Protein AF-A0A6V7RPB9-F1 (afdb_monomer_lite)

Organism: NCBI:txid1812261

Structure (mmCIF, N/CA/C/O backbone):
data_AF-A0A6V7RPB9-F1
#
_entry.id   AF-A0A6V7RPB9-F1
#
loop_
_atom_site.group_PDB
_atom_site.id
_atom_site.type_symbol
_atom_site.label_atom_id
_atom_site.label_alt_id
_atom_site.label_comp_id
_atom_site.label_asym_id
_atom_site.label_entity_id
_atom_site.label_seq_id
_atom_site.pdbx_PDB_ins_code
_atom_site.Cartn_x
_atom_site.Cartn_y
_atom_site.Cartn_z
_atom_site.occupancy
_atom_site.B_iso_or_equiv
_atom_site.auth_seq_id
_atom_site.auth_comp_id
_atom_site.auth_asym_id
_atom_site.auth_atom_id
_atom_site.pdbx_PDB_model_num
ATOM 1 N N . MET A 1 1 ? -22.125 16.852 -9.303 1.00 40.38 1 MET A N 1
ATOM 2 C CA . MET A 1 1 ? -21.823 15.568 -8.632 1.00 40.38 1 MET A CA 1
ATOM 3 C C . MET A 1 1 ? -20.364 15.631 -8.196 1.00 40.38 1 MET A C 1
ATOM 5 O O . MET A 1 1 ? -19.524 15.855 -9.057 1.00 40.38 1 MET A O 1
ATOM 9 N N . ARG A 1 2 ? -20.063 15.580 -6.892 1.00 47.81 2 ARG A N 1
ATOM 10 C CA . ARG A 1 2 ? -18.677 15.640 -6.391 1.00 47.81 2 ARG A CA 1
ATOM 11 C C . ARG A 1 2 ? -18.049 14.262 -6.623 1.00 47.81 2 ARG A C 1
ATOM 13 O O . ARG A 1 2 ? -18.606 13.283 -6.139 1.00 47.81 2 ARG A O 1
ATOM 20 N N . LYS A 1 3 ? -16.975 14.176 -7.414 1.00 40.00 3 LYS A N 1
ATOM 21 C CA . LYS A 1 3 ? -16.188 12.939 -7.531 1.00 40.00 3 LYS A CA 1
ATOM 22 C C . LYS A 1 3 ? -15.514 12.724 -6.176 1.00 40.00 3 LYS A C 1
ATOM 24 O O . LYS A 1 3 ? -14.878 13.652 -5.690 1.00 40.00 3 LYS A O 1
ATOM 29 N N . ILE A 1 4 ? -15.749 11.574 -5.557 1.00 47.38 4 ILE A N 1
ATOM 30 C CA . ILE A 1 4 ? -15.095 11.176 -4.310 1.00 47.38 4 ILE A CA 1
ATOM 31 C C . ILE A 1 4 ? -14.053 10.138 -4.706 1.00 47.38 4 ILE A C 1
ATOM 33 O O . ILE A 1 4 ? -14.394 9.173 -5.391 1.00 47.38 4 ILE A O 1
ATOM 37 N N . PHE A 1 5 ? -12.801 10.368 -4.332 1.00 55.91 5 PHE A N 1
ATOM 38 C CA . PHE A 1 5 ? -11.712 9.437 -4.615 1.00 55.91 5 PHE A CA 1
ATOM 39 C C . PHE A 1 5 ? -11.685 8.323 -3.564 1.00 55.91 5 PHE A C 1
ATOM 41 O O . PHE A 1 5 ? -12.122 8.524 -2.429 1.00 55.91 5 PHE A O 1
ATOM 48 N N . VAL A 1 6 ? -11.174 7.145 -3.935 1.00 64.12 6 VAL A N 1
ATOM 49 C CA . VAL A 1 6 ? -11.032 5.998 -3.018 1.00 64.12 6 VAL A CA 1
ATOM 50 C C . VAL A 1 6 ? -10.250 6.406 -1.766 1.00 64.12 6 VAL A C 1
ATOM 52 O O . VAL A 1 6 ? -10.671 6.102 -0.656 1.00 64.12 6 VAL A O 1
ATOM 55 N N . GLU A 1 7 ? -9.204 7.214 -1.929 1.00 62.66 7 GLU A N 1
ATOM 56 C CA . GLU A 1 7 ? -8.405 7.753 -0.828 1.00 62.66 7 GLU A CA 1
ATOM 57 C C . GLU A 1 7 ? -9.222 8.602 0.164 1.00 62.66 7 GLU A C 1
ATOM 59 O O . GLU A 1 7 ? -9.094 8.440 1.377 1.00 62.66 7 GLU A O 1
ATOM 64 N N . GLU A 1 8 ? -10.137 9.451 -0.323 1.00 63.75 8 GLU A N 1
ATOM 65 C CA . GLU A 1 8 ? -11.009 10.253 0.547 1.00 63.75 8 GLU A CA 1
ATOM 66 C C . GLU A 1 8 ? -11.983 9.376 1.354 1.00 63.75 8 GLU A C 1
ATOM 68 O O . GLU A 1 8 ? -12.332 9.716 2.488 1.00 63.75 8 GLU A O 1
ATOM 73 N N . LEU A 1 9 ? -12.455 8.261 0.783 1.00 64.50 9 LEU A N 1
ATOM 74 C CA . LEU A 1 9 ? -13.313 7.295 1.483 1.00 64.50 9 LEU A CA 1
ATOM 75 C C . LEU A 1 9 ? -12.521 6.488 2.510 1.00 64.50 9 LEU A C 1
ATOM 77 O O . LEU A 1 9 ? -13.009 6.280 3.625 1.00 64.50 9 LEU A O 1
ATOM 81 N N . SER A 1 10 ? -11.299 6.090 2.165 1.00 76.19 10 SER A N 1
ATOM 82 C CA . SER A 1 10 ? -10.381 5.404 3.071 1.00 76.19 10 SER A CA 1
ATOM 83 C C . SER A 1 10 ? -10.038 6.281 4.271 1.00 76.19 10 SER A C 1
ATOM 85 O O . SER A 1 10 ? -10.173 5.827 5.406 1.00 76.19 10 SER A O 1
ATOM 87 N N . GLN A 1 11 ? -9.701 7.558 4.059 1.00 80.00 11 GLN A N 1
ATOM 88 C CA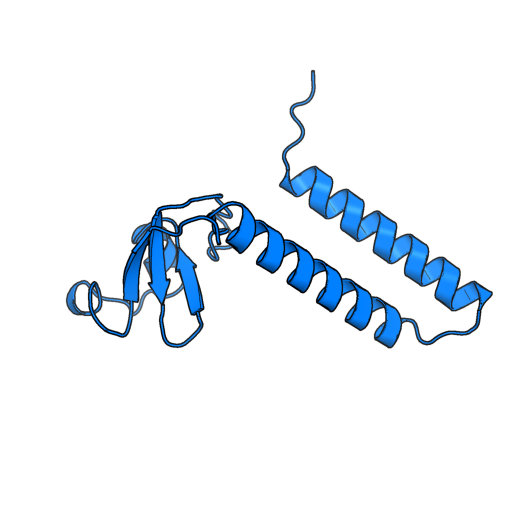 . GLN A 1 11 ? -9.389 8.473 5.159 1.00 80.00 11 GLN A CA 1
ATOM 89 C C . GLN A 1 11 ? -10.598 8.708 6.071 1.00 80.00 11 GLN A C 1
ATOM 91 O 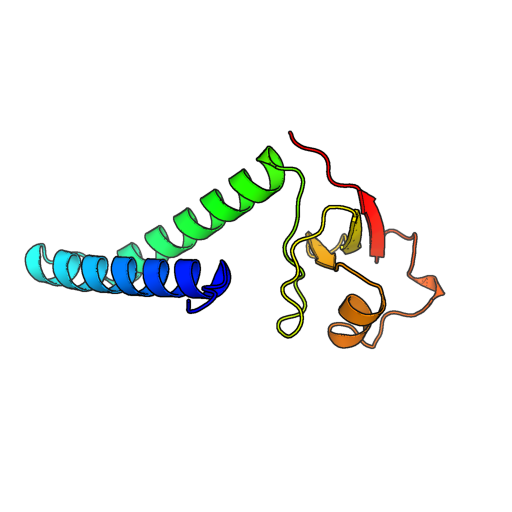O . GLN A 1 11 ? -10.482 8.600 7.288 1.00 80.00 11 GLN A O 1
ATOM 96 N N . LYS A 1 12 ? -11.791 8.931 5.505 1.00 82.88 12 LYS A N 1
ATOM 97 C CA . LYS A 1 12 ? -13.020 9.068 6.308 1.00 82.88 12 LYS A CA 1
ATOM 98 C C . LYS A 1 12 ? -13.328 7.821 7.131 1.00 82.88 12 LYS A C 1
ATOM 100 O O . LYS A 1 12 ? -13.816 7.937 8.253 1.00 82.88 12 LYS A O 1
ATOM 105 N N . SER A 1 13 ? -13.065 6.642 6.575 1.00 84.00 13 SER A N 1
ATOM 106 C CA . SER A 1 13 ? -13.253 5.376 7.285 1.00 84.00 13 SER A CA 1
ATOM 107 C C . SER A 1 13 ? -12.252 5.250 8.436 1.00 84.00 13 SER A C 1
ATOM 109 O O . SER A 1 13 ? -12.662 4.954 9.557 1.00 84.00 13 SER A O 1
ATOM 111 N N . LYS A 1 14 ? -10.971 5.574 8.204 1.00 85.38 14 LYS A N 1
ATOM 112 C CA . LYS A 1 14 ? -9.927 5.634 9.245 1.00 85.38 14 LYS A CA 1
ATOM 113 C C . LYS A 1 14 ? -10.299 6.595 10.378 1.00 85.38 14 LYS A C 1
ATOM 115 O O . LYS A 1 14 ? -10.209 6.227 11.552 1.00 85.38 14 LYS A O 1
ATOM 120 N N . ASP A 1 15 ? -10.786 7.787 10.037 1.00 89.38 15 ASP A N 1
ATOM 121 C CA . ASP A 1 15 ? -11.217 8.795 11.010 1.00 89.38 15 ASP A CA 1
ATOM 122 C C . ASP A 1 15 ? -12.407 8.294 11.845 1.00 89.38 15 ASP A C 1
ATOM 124 O O . ASP A 1 15 ? -12.427 8.453 13.070 1.00 89.38 15 ASP A O 1
ATOM 128 N N . LEU A 1 16 ? -13.385 7.644 11.199 1.00 89.50 16 LEU A N 1
ATOM 129 C CA . LEU A 1 16 ? -14.542 7.050 11.869 1.00 89.50 16 LEU A CA 1
ATOM 130 C C . LEU A 1 16 ? -14.123 5.938 12.838 1.00 89.50 16 LEU A C 1
ATOM 132 O O . LEU A 1 16 ? -14.548 5.953 13.993 1.00 89.50 16 LEU A O 1
ATOM 136 N N . PHE A 1 17 ? -13.282 4.996 12.406 1.00 88.69 17 PHE A N 1
ATOM 137 C CA . PHE A 1 17 ? -12.826 3.905 13.270 1.00 88.69 17 PHE A CA 1
ATOM 138 C C . PHE A 1 17 ? -11.995 4.417 14.448 1.00 88.69 17 PHE A C 1
ATOM 140 O O . PHE A 1 17 ? -12.225 3.999 15.581 1.00 88.69 17 PHE A O 1
ATOM 147 N N . THR A 1 18 ? -11.119 5.397 14.218 1.00 90.25 18 THR A N 1
ATOM 148 C CA . THR A 1 18 ? -10.368 6.072 15.287 1.00 90.25 18 THR A CA 1
ATOM 149 C C . THR A 1 18 ? -11.304 6.746 16.293 1.00 90.25 18 THR A C 1
ATOM 151 O O . THR A 1 18 ? -11.084 6.685 17.504 1.00 90.25 18 THR A O 1
ATOM 154 N N . HIS A 1 19 ? -12.369 7.397 15.817 1.00 92.75 19 HIS A N 1
ATOM 155 C CA . HIS A 1 19 ? -13.364 8.017 16.689 1.00 92.75 19 HIS A CA 1
ATOM 156 C C . HIS A 1 19 ? -14.105 6.980 17.546 1.00 92.75 19 HIS A C 1
ATOM 158 O O . HIS A 1 19 ? -14.229 7.160 18.759 1.00 92.75 19 HIS A O 1
ATOM 164 N N . LEU A 1 20 ? -14.539 5.875 16.934 1.00 90.81 20 LEU A N 1
ATOM 165 C CA . LEU A 1 20 ? -15.204 4.774 17.632 1.00 90.81 20 LEU A CA 1
ATOM 166 C C . LEU A 1 20 ? -14.278 4.107 18.661 1.00 90.81 20 LEU A C 1
ATOM 168 O O . LEU A 1 20 ? -14.716 3.845 19.779 1.00 90.81 20 LEU A O 1
ATOM 172 N N . ALA A 1 21 ? -12.997 3.907 18.335 1.00 90.56 21 ALA A N 1
ATOM 173 C CA . ALA A 1 21 ? -12.001 3.361 19.259 1.00 90.56 21 ALA A CA 1
ATOM 174 C C . ALA A 1 21 ? -11.830 4.247 20.503 1.00 90.56 21 ALA A C 1
ATOM 176 O O . ALA A 1 21 ? -11.844 3.750 21.630 1.00 90.56 21 ALA A O 1
ATOM 177 N N . LYS A 1 22 ? -11.769 5.575 20.321 1.00 92.00 22 LYS A N 1
ATOM 178 C CA . LYS A 1 22 ? -11.719 6.547 21.430 1.00 92.00 22 LYS A CA 1
ATOM 179 C C . LYS A 1 22 ? -12.955 6.474 22.321 1.00 92.00 22 LYS A C 1
ATOM 181 O O . LYS A 1 22 ? -12.830 6.516 23.546 1.00 92.00 22 LYS A O 1
ATOM 186 N N . GLN A 1 23 ? -14.143 6.370 21.726 1.00 92.94 23 GLN A N 1
ATOM 187 C CA . GLN A 1 23 ? -15.385 6.241 22.485 1.00 92.94 23 GLN A CA 1
ATOM 188 C C . GLN A 1 23 ? -15.414 4.926 23.277 1.00 92.94 23 GLN A C 1
ATOM 190 O O . GLN A 1 23 ? -15.666 4.943 24.481 1.00 92.94 23 GLN A O 1
ATOM 195 N N . PHE A 1 24 ? -15.075 3.809 22.633 1.00 92.56 24 PHE A N 1
ATOM 196 C CA . PHE A 1 24 ? -15.062 2.488 23.256 1.00 92.56 24 PHE A CA 1
ATOM 197 C C . PHE A 1 24 ? -14.040 2.388 24.396 1.00 92.56 24 PHE A C 1
ATOM 199 O O . PHE A 1 24 ? -14.380 1.897 25.474 1.00 92.56 24 PHE A O 1
ATOM 206 N N . SER A 1 25 ? -12.822 2.904 24.189 1.00 93.56 25 SER A N 1
ATOM 207 C CA . SER A 1 25 ? -11.770 2.993 25.212 1.00 93.56 25 SER A CA 1
ATOM 208 C C . SER A 1 25 ? -12.266 3.739 26.452 1.00 93.56 25 SER A C 1
ATOM 210 O O . SER A 1 25 ? -12.120 3.245 27.571 1.00 93.56 25 SER A O 1
ATOM 212 N N . LYS A 1 26 ? -12.936 4.882 26.257 1.00 92.19 26 LYS A N 1
ATOM 213 C CA . LYS A 1 26 ? -13.498 5.690 27.345 1.00 92.19 26 LYS A CA 1
ATOM 214 C C . LYS A 1 26 ? -14.641 4.988 28.085 1.00 92.19 26 LYS A C 1
ATOM 216 O O . LYS A 1 26 ? -14.718 5.096 29.305 1.00 92.19 26 LYS A O 1
ATOM 221 N N . GLU A 1 27 ? -15.536 4.310 27.370 1.00 94.75 27 GLU A N 1
ATOM 222 C CA . GLU A 1 27 ? -16.702 3.632 27.958 1.00 94.75 27 GLU A CA 1
ATOM 223 C C . GLU A 1 27 ? -16.328 2.346 28.708 1.00 94.75 27 GLU A C 1
ATOM 225 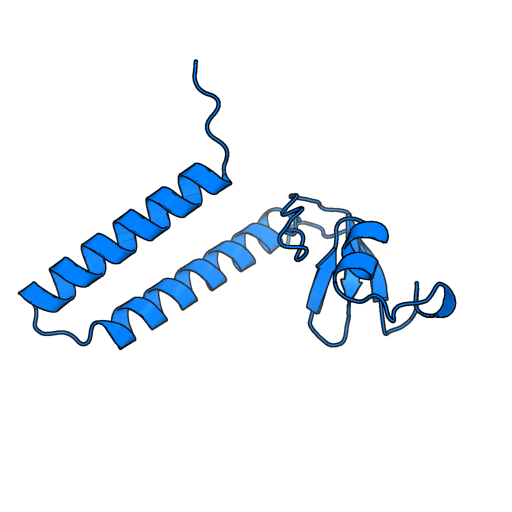O O . GLU A 1 27 ? -16.966 2.013 29.705 1.00 94.75 27 GLU A O 1
ATOM 230 N N . ASN A 1 28 ? -15.283 1.647 28.258 1.00 92.75 28 ASN A N 1
ATOM 231 C CA . ASN A 1 28 ? -14.911 0.321 28.762 1.00 92.75 28 ASN A CA 1
ATOM 232 C C . ASN A 1 28 ? -13.583 0.305 29.535 1.00 92.75 28 ASN A C 1
ATOM 234 O O . ASN A 1 28 ? -13.157 -0.755 29.987 1.00 92.75 28 ASN A O 1
ATOM 238 N N . ASN A 1 29 ? -12.937 1.464 29.707 1.00 91.12 29 ASN A N 1
ATOM 239 C CA . ASN A 1 29 ? -11.635 1.616 30.365 1.00 91.12 29 ASN A CA 1
ATOM 240 C C . ASN A 1 29 ? -10.550 0.695 29.766 1.00 91.12 29 ASN A C 1
ATOM 242 O O . ASN A 1 29 ? -9.801 0.035 30.488 1.00 91.12 29 ASN A O 1
ATOM 246 N N . VAL A 1 30 ? -10.502 0.639 28.433 1.00 92.19 30 VAL A N 1
ATOM 247 C CA . VAL A 1 30 ? -9.522 -0.136 27.652 1.00 92.19 30 VAL A CA 1
ATOM 248 C C . VAL A 1 30 ? -8.402 0.790 27.180 1.00 92.19 30 VAL A C 1
ATOM 250 O O . VAL A 1 30 ? -8.661 1.958 26.884 1.00 92.19 30 VAL A O 1
ATOM 253 N N . ASN A 1 31 ? -7.170 0.281 27.094 1.00 93.06 31 ASN A N 1
ATOM 254 C CA . ASN A 1 31 ? -6.026 1.031 26.578 1.00 93.06 31 ASN A CA 1
ATOM 255 C C . ASN A 1 31 ? -6.284 1.471 25.124 1.00 93.06 31 ASN A C 1
ATOM 257 O O . ASN A 1 31 ? -6.543 0.642 24.254 1.00 93.06 31 ASN A O 1
ATOM 261 N N . LEU A 1 32 ? -6.260 2.784 24.877 1.00 91.56 32 LEU A N 1
ATOM 262 C CA . LEU A 1 32 ? -6.503 3.344 23.550 1.00 91.56 32 LEU A CA 1
ATOM 263 C C . LEU A 1 32 ? -5.371 3.008 22.580 1.00 91.56 32 LEU A C 1
ATOM 265 O O . LEU A 1 32 ? -5.658 2.721 21.424 1.00 91.56 32 LEU A O 1
ATOM 269 N N . ASP A 1 33 ? -4.124 3.027 23.046 1.00 90.94 33 ASP A N 1
ATOM 270 C CA . ASP A 1 33 ? -2.960 2.829 22.182 1.00 90.94 33 ASP A CA 1
ATOM 271 C C . ASP A 1 33 ? -2.970 1.401 21.618 1.00 90.94 33 ASP A C 1
ATOM 273 O O . ASP A 1 33 ? -2.937 1.220 20.409 1.00 90.94 33 ASP A O 1
ATOM 277 N N . GLU A 1 34 ? -3.218 0.396 22.466 1.00 90.06 34 GLU A N 1
ATOM 278 C CA . GLU A 1 34 ? -3.378 -1.003 22.029 1.00 90.06 34 GLU A CA 1
ATOM 279 C C . GLU A 1 34 ? -4.540 -1.198 21.036 1.00 90.06 34 GLU A C 1
ATOM 281 O O . GLU A 1 34 ? -4.456 -2.018 20.120 1.00 90.06 34 GLU A O 1
ATOM 286 N N . LEU A 1 35 ? -5.643 -0.457 21.205 1.00 90.06 35 LEU A N 1
ATOM 287 C CA . LEU A 1 35 ? -6.775 -0.509 20.275 1.00 90.06 35 LEU A CA 1
ATOM 288 C C . LEU A 1 35 ? -6.433 0.115 18.920 1.00 90.06 35 LEU A C 1
ATOM 290 O O . LEU A 1 35 ? -6.880 -0.399 17.894 1.00 90.06 35 LEU A O 1
ATOM 294 N N . LEU A 1 36 ? -5.690 1.223 18.914 1.00 89.88 36 LEU A N 1
ATOM 295 C CA . LEU A 1 36 ? -5.265 1.890 17.686 1.00 89.88 36 LEU A CA 1
ATOM 296 C C . LEU A 1 36 ? -4.215 1.056 16.950 1.00 89.88 36 LEU A C 1
ATOM 298 O O . LEU A 1 36 ? -4.392 0.831 15.757 1.00 89.88 36 LEU A O 1
ATOM 302 N N . ASP A 1 37 ? -3.235 0.494 17.657 1.00 88.69 37 ASP A N 1
ATOM 303 C CA . ASP A 1 37 ? -2.243 -0.425 17.087 1.00 88.69 37 ASP A CA 1
ATOM 304 C C . ASP A 1 37 ? -2.928 -1.635 16.429 1.00 88.69 37 ASP A C 1
ATOM 306 O O . ASP A 1 37 ? -2.635 -2.010 15.291 1.00 88.69 37 ASP A O 1
ATOM 310 N N . GLY A 1 38 ? -3.911 -2.229 17.119 1.00 88.75 38 GLY A N 1
ATOM 311 C CA . GLY A 1 38 ? -4.698 -3.334 16.575 1.00 88.75 38 GLY A CA 1
ATOM 312 C C . GLY A 1 38 ? -5.529 -2.935 15.351 1.00 88.75 38 GLY A C 1
ATOM 313 O O . GLY A 1 38 ? -5.661 -3.719 14.409 1.00 88.75 38 GLY A O 1
ATOM 314 N N . LEU A 1 39 ? -6.085 -1.721 15.339 1.00 88.25 39 LEU A N 1
ATOM 315 C CA . LEU A 1 39 ? -6.838 -1.194 14.202 1.00 88.25 39 LEU A CA 1
ATOM 316 C C . LEU A 1 39 ? -5.928 -0.956 12.989 1.00 88.25 39 LEU A C 1
ATOM 318 O O . LEU A 1 39 ? -6.292 -1.340 11.879 1.00 88.25 39 LEU A O 1
ATOM 322 N N . GLU A 1 40 ? -4.759 -0.351 13.192 1.00 87.19 40 GLU A N 1
ATOM 323 C CA . GLU A 1 40 ? -3.774 -0.095 12.138 1.00 87.19 40 GLU A CA 1
ATOM 324 C C . GLU A 1 40 ? -3.257 -1.398 11.530 1.00 87.19 40 GLU A C 1
ATOM 326 O O . GLU A 1 40 ? -3.263 -1.540 10.306 1.00 87.19 40 GLU A O 1
ATOM 331 N N . SER A 1 41 ? -2.933 -2.390 12.367 1.00 85.94 41 SER A N 1
ATOM 332 C CA . SER A 1 41 ? -2.564 -3.732 11.906 1.00 85.94 41 SER A CA 1
ATOM 333 C C . SER A 1 41 ? -3.656 -4.350 11.033 1.00 85.94 41 SER A C 1
ATOM 335 O O . SER A 1 41 ? -3.359 -4.841 9.950 1.00 85.94 41 SER A O 1
ATOM 337 N N . ARG A 1 42 ? -4.931 -4.268 11.434 1.00 85.25 42 ARG A N 1
ATOM 338 C CA . ARG A 1 42 ? -6.039 -4.820 10.634 1.00 85.25 42 ARG A CA 1
ATOM 339 C C . ARG A 1 42 ? -6.281 -4.084 9.328 1.00 85.25 42 ARG A C 1
ATOM 341 O O . ARG A 1 42 ? -6.684 -4.708 8.353 1.00 85.25 42 ARG A O 1
ATOM 348 N N . ILE A 1 43 ? -6.071 -2.774 9.301 1.00 84.88 43 ILE A N 1
ATOM 349 C CA . ILE A 1 43 ? -6.157 -2.003 8.061 1.00 84.88 43 ILE A CA 1
ATOM 350 C C . ILE A 1 43 ? -5.035 -2.422 7.107 1.00 84.88 43 ILE A C 1
ATOM 352 O O . ILE A 1 43 ? -5.303 -2.585 5.919 1.00 84.88 43 ILE A O 1
ATOM 356 N N . SER A 1 44 ? -3.823 -2.622 7.628 1.00 84.56 44 SER A N 1
ATOM 357 C CA . SER A 1 44 ? -2.682 -3.117 6.854 1.00 84.56 44 SER A CA 1
ATOM 358 C C . SER A 1 44 ? -2.958 -4.509 6.278 1.00 84.56 44 SER A C 1
ATOM 360 O O . SER A 1 44 ? -2.838 -4.696 5.070 1.00 84.56 44 SER A O 1
ATOM 362 N N . ASP A 1 45 ? -3.441 -5.445 7.108 1.00 85.62 45 ASP A N 1
ATOM 363 C CA . ASP A 1 45 ? -3.838 -6.794 6.673 1.00 85.62 45 ASP A CA 1
ATOM 364 C C . ASP A 1 45 ? -4.865 -6.721 5.530 1.00 85.62 45 ASP A C 1
ATOM 366 O O . ASP A 1 45 ? -4.695 -7.343 4.489 1.00 85.62 45 ASP A O 1
ATOM 370 N N . LEU A 1 46 ? -5.917 -5.907 5.689 1.00 83.50 46 LEU A N 1
ATOM 371 C CA . LEU A 1 46 ? -6.970 -5.762 4.679 1.00 83.50 46 LEU A CA 1
ATOM 372 C C . LEU A 1 46 ? -6.465 -5.146 3.373 1.00 83.50 46 LEU A C 1
ATOM 374 O O . LEU A 1 46 ? -6.959 -5.506 2.302 1.00 83.50 46 LEU A O 1
ATOM 378 N N . GLN A 1 47 ? -5.535 -4.193 3.452 1.00 84.12 47 GLN A N 1
ATOM 379 C CA . GLN A 1 47 ? -4.903 -3.624 2.267 1.00 84.12 47 GLN A CA 1
ATOM 380 C C . GLN A 1 47 ? -4.103 -4.704 1.540 1.00 84.12 47 GLN A C 1
ATOM 382 O O . GLN A 1 47 ? -4.331 -4.908 0.351 1.00 84.12 47 GLN A O 1
ATOM 387 N N . HIS A 1 48 ? -3.248 -5.430 2.260 1.00 85.25 48 HIS A N 1
ATOM 388 C CA . HIS A 1 48 ? -2.435 -6.506 1.703 1.00 85.25 48 HIS A CA 1
ATOM 389 C C . HIS A 1 48 ? -3.292 -7.615 1.072 1.00 85.25 48 HIS A C 1
ATOM 391 O O . HIS A 1 48 ? -3.076 -7.993 -0.079 1.00 85.25 48 HIS A O 1
ATOM 397 N N . ASP A 1 49 ? -4.329 -8.071 1.779 1.00 87.19 49 ASP A N 1
ATOM 398 C CA . ASP A 1 49 ? -5.284 -9.059 1.273 1.00 87.19 49 ASP A CA 1
ATOM 399 C C . ASP A 1 49 ? -5.978 -8.563 -0.003 1.00 87.19 49 ASP A C 1
ATOM 401 O O . ASP A 1 49 ? -6.178 -9.331 -0.941 1.00 87.19 49 ASP A O 1
ATOM 405 N N . SER A 1 50 ? -6.335 -7.275 -0.066 1.00 85.75 50 SER A N 1
ATOM 406 C CA . SER A 1 50 ? -6.979 -6.685 -1.246 1.00 85.75 50 SER A CA 1
ATOM 407 C C . SER A 1 50 ? -6.023 -6.582 -2.433 1.00 85.75 50 SER A C 1
ATOM 409 O O . SER A 1 50 ? -6.416 -6.887 -3.557 1.00 85.75 50 SER A O 1
ATOM 411 N N . GLU A 1 51 ? -4.783 -6.165 -2.188 1.00 88.12 51 GLU A N 1
ATOM 412 C CA . GLU A 1 51 ? -3.720 -6.075 -3.189 1.00 88.12 51 GLU A CA 1
ATOM 413 C C . GLU A 1 51 ? -3.415 -7.449 -3.802 1.00 88.12 51 GLU A C 1
ATOM 415 O O . GLU A 1 51 ? -3.324 -7.574 -5.025 1.00 88.12 51 GLU A O 1
ATOM 420 N N . ASN A 1 52 ? -3.326 -8.500 -2.982 1.00 88.56 52 ASN A N 1
ATOM 421 C CA . ASN A 1 52 ? -3.107 -9.868 -3.458 1.00 88.56 52 ASN A CA 1
ATOM 422 C C . ASN A 1 52 ? -4.342 -10.440 -4.158 1.00 88.56 52 ASN A C 1
ATOM 424 O O . ASN A 1 52 ? -4.231 -10.943 -5.270 1.00 88.56 52 ASN A O 1
ATOM 428 N N . ALA A 1 53 ? -5.534 -10.308 -3.571 1.00 88.88 53 ALA A N 1
ATOM 429 C CA . ALA A 1 53 ? -6.758 -10.873 -4.145 1.00 88.88 53 ALA A CA 1
ATOM 430 C C . ALA A 1 53 ? -7.155 -10.233 -5.485 1.00 88.88 53 ALA A C 1
ATOM 432 O O . ALA A 1 53 ? -7.881 -10.838 -6.274 1.00 88.88 53 ALA A O 1
ATOM 433 N N . LEU A 1 54 ? -6.737 -8.990 -5.735 1.00 88.44 54 LEU A N 1
ATOM 434 C CA . LEU A 1 54 ? -7.087 -8.244 -6.945 1.00 88.44 54 LEU A CA 1
ATOM 435 C C . LEU A 1 54 ? -5.895 -8.019 -7.884 1.00 88.44 54 LEU A C 1
ATOM 437 O O . LEU A 1 54 ? -6.103 -7.515 -8.987 1.00 88.44 54 LEU A O 1
ATOM 441 N N . GLY A 1 55 ? -4.683 -8.415 -7.487 1.00 90.69 55 GLY A N 1
ATOM 442 C CA . GLY A 1 55 ? -3.478 -8.298 -8.308 1.00 90.69 55 GLY A CA 1
ATOM 443 C C . GLY A 1 55 ? -3.082 -6.851 -8.600 1.00 90.69 55 GLY A C 1
ATOM 444 O O . GLY A 1 55 ? -2.694 -6.543 -9.720 1.00 90.69 55 GLY A O 1
ATOM 445 N N . PHE A 1 56 ? -3.219 -5.949 -7.628 1.00 91.19 56 PHE A N 1
ATOM 446 C CA . PHE A 1 56 ? -2.723 -4.574 -7.747 1.00 91.19 56 PHE A CA 1
ATOM 447 C C . PHE A 1 56 ? -1.811 -4.222 -6.574 1.00 91.19 56 PHE A C 1
ATOM 449 O O . PHE A 1 56 ? -1.827 -4.884 -5.540 1.00 91.19 56 PHE A O 1
ATOM 456 N N . ARG A 1 57 ? -1.033 -3.155 -6.721 1.00 92.19 57 ARG A N 1
ATOM 457 C CA . ARG A 1 57 ? -0.244 -2.507 -5.674 1.00 92.19 57 ARG A CA 1
ATOM 458 C C . ARG A 1 57 ? -0.569 -1.021 -5.625 1.00 92.19 57 ARG A C 1
ATOM 460 O O . ARG A 1 57 ? -1.062 -0.449 -6.602 1.00 92.19 57 ARG A O 1
ATOM 467 N N . ILE A 1 58 ? -0.315 -0.407 -4.476 1.00 90.19 58 ILE A N 1
ATOM 468 C CA . ILE A 1 58 ? -0.356 1.046 -4.303 1.00 90.19 58 ILE A CA 1
ATOM 469 C C . ILE A 1 58 ? 1.072 1.577 -4.407 1.00 90.19 58 ILE A C 1
ATOM 471 O O . ILE A 1 58 ? 1.996 0.990 -3.856 1.00 90.19 58 ILE A O 1
ATOM 475 N N . CYS A 1 59 ? 1.266 2.668 -5.150 1.00 92.44 59 CYS A N 1
ATOM 476 C CA . CYS A 1 59 ? 2.598 3.233 -5.355 1.00 92.44 59 CYS A CA 1
ATOM 477 C C . CYS A 1 59 ? 3.107 3.833 -4.047 1.00 92.44 59 CYS A C 1
ATOM 479 O O . CYS A 1 59 ? 2.453 4.716 -3.485 1.00 92.44 59 CYS A O 1
ATOM 481 N N . GLU A 1 60 ? 4.285 3.392 -3.609 1.00 92.38 60 GLU A N 1
ATOM 482 C CA . GLU A 1 60 ? 4.895 3.828 -2.348 1.00 92.38 60 GLU A CA 1
ATOM 483 C C . GLU A 1 60 ? 5.386 5.279 -2.397 1.00 92.38 60 GLU A C 1
ATOM 485 O O . GLU A 1 60 ? 5.589 5.909 -1.360 1.00 92.38 60 GLU A O 1
ATOM 490 N N . ASN A 1 61 ? 5.493 5.876 -3.594 1.00 91.81 61 ASN A N 1
ATOM 491 C CA . ASN A 1 61 ? 5.716 7.313 -3.709 1.00 91.81 61 ASN A CA 1
ATOM 492 C C . ASN A 1 61 ? 4.509 8.084 -3.119 1.00 91.81 61 ASN A C 1
ATOM 494 O O . ASN A 1 61 ? 3.425 8.073 -3.726 1.00 91.81 61 ASN A O 1
ATOM 498 N N . PRO A 1 62 ? 4.685 8.834 -2.006 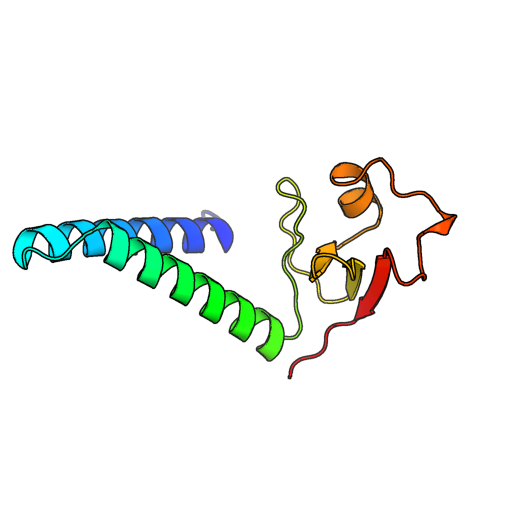1.00 86.75 62 PRO A N 1
ATOM 499 C CA . PRO A 1 62 ? 3.585 9.498 -1.308 1.00 86.75 62 PRO A CA 1
ATOM 500 C C . PRO A 1 62 ? 2.862 10.562 -2.137 1.00 86.75 62 PRO A C 1
ATOM 502 O O . PRO A 1 62 ? 1.721 10.890 -1.814 1.00 86.75 62 PRO A O 1
ATOM 505 N N . GLU A 1 63 ? 3.512 11.105 -3.171 1.00 87.88 63 GLU A N 1
ATOM 506 C CA . GLU A 1 63 ? 2.930 12.091 -4.090 1.00 87.88 63 GLU A CA 1
ATOM 507 C C . GLU A 1 63 ? 2.142 11.449 -5.243 1.00 87.88 63 GLU A C 1
ATOM 509 O O . GLU A 1 63 ? 1.352 12.132 -5.895 1.00 87.88 63 GLU A O 1
ATOM 514 N N . CYS A 1 64 ? 2.353 10.155 -5.508 1.00 87.31 64 CYS A N 1
ATOM 515 C CA . CYS A 1 64 ? 1.713 9.422 -6.598 1.00 87.31 64 CYS A CA 1
ATOM 516 C C . CYS A 1 64 ? 0.506 8.615 -6.105 1.00 87.31 64 CYS A C 1
ATOM 518 O O . CYS A 1 64 ? -0.614 8.875 -6.544 1.00 87.31 64 CYS A O 1
ATOM 520 N N . ARG A 1 65 ? 0.729 7.654 -5.192 1.00 81.00 65 ARG A N 1
ATOM 521 C CA . ARG A 1 65 ? -0.300 6.748 -4.631 1.00 81.00 65 ARG A CA 1
ATOM 522 C C . ARG A 1 65 ? -1.215 6.079 -5.670 1.00 81.00 65 ARG A C 1
ATOM 524 O O . ARG A 1 65 ? -2.366 5.749 -5.380 1.00 81.00 65 ARG A O 1
ATOM 531 N N . GLU A 1 66 ? -0.727 5.903 -6.893 1.00 87.19 66 GLU A N 1
ATOM 532 C CA . GLU A 1 66 ? -1.472 5.256 -7.969 1.00 87.19 66 GLU A CA 1
ATOM 533 C C . GLU A 1 66 ? -1.687 3.766 -7.672 1.00 87.19 66 GLU A C 1
ATOM 535 O O . GLU A 1 66 ? -0.846 3.127 -7.042 1.00 87.19 66 GLU A O 1
ATOM 540 N N . LEU A 1 67 ? -2.822 3.228 -8.125 1.00 89.88 67 LEU A N 1
ATOM 541 C CA . LEU A 1 67 ? -3.108 1.794 -8.135 1.00 89.88 67 LEU A CA 1
ATOM 542 C C . LEU A 1 67 ? -2.644 1.221 -9.474 1.00 89.88 67 LEU A C 1
ATOM 544 O O . LEU A 1 67 ? -3.131 1.659 -10.516 1.00 89.88 67 LEU A O 1
ATOM 548 N N . PHE A 1 68 ? -1.748 0.243 -9.449 1.00 91.94 68 PHE A N 1
ATOM 549 C CA . PHE A 1 68 ? -1.149 -0.352 -10.645 1.00 91.94 68 PHE A CA 1
ATOM 550 C C . PHE A 1 68 ? -0.992 -1.861 -10.472 1.00 91.94 68 PHE A C 1
ATOM 552 O O . PHE A 1 68 ? -1.014 -2.365 -9.354 1.00 91.94 68 PHE A O 1
ATOM 559 N N . ASN A 1 69 ? -0.864 -2.597 -11.569 1.00 93.50 69 ASN A N 1
ATOM 560 C CA . ASN A 1 69 ? -0.701 -4.053 -11.559 1.00 93.50 69 ASN A CA 1
ATOM 561 C C . ASN A 1 69 ? 0.600 -4.515 -12.231 1.00 93.50 69 ASN A C 1
ATOM 563 O O . ASN A 1 69 ? 0.909 -5.703 -12.207 1.00 93.50 69 ASN A O 1
ATOM 567 N N . ASP A 1 70 ? 1.381 -3.590 -12.782 1.00 95.62 70 ASP A N 1
ATOM 568 C CA . ASP A 1 70 ? 2.713 -3.807 -13.329 1.00 95.62 70 ASP A CA 1
ATOM 569 C C . ASP A 1 70 ? 3.630 -2.615 -13.025 1.00 95.62 70 ASP A C 1
ATOM 571 O O . ASP A 1 70 ? 3.217 -1.456 -13.017 1.00 95.62 70 ASP A O 1
ATOM 575 N N . GLY A 1 71 ? 4.883 -2.889 -12.686 1.00 95.56 71 GLY A N 1
ATOM 576 C CA . GLY A 1 71 ? 5.770 -1.843 -12.196 1.00 95.56 71 GLY A CA 1
ATOM 577 C C . GLY A 1 71 ? 7.070 -2.388 -11.645 1.00 95.56 71 GLY A C 1
ATOM 578 O O . GLY A 1 71 ? 7.492 -3.490 -11.982 1.00 95.56 71 GLY A O 1
ATOM 579 N N . TYR A 1 72 ? 7.711 -1.601 -10.791 1.00 96.38 72 TYR A N 1
ATOM 580 C CA . TYR A 1 72 ? 8.987 -1.933 -10.179 1.00 96.38 72 TYR A CA 1
ATOM 581 C C . TYR A 1 72 ? 8.802 -2.347 -8.724 1.00 96.38 72 TYR A C 1
ATOM 583 O O . TYR A 1 72 ? 8.097 -1.670 -7.978 1.00 96.38 72 TYR A O 1
ATOM 591 N N . MET A 1 73 ? 9.458 -3.430 -8.322 1.00 95.12 73 MET A N 1
ATOM 592 C CA . MET A 1 73 ? 9.571 -3.853 -6.931 1.00 95.12 73 MET A CA 1
ATOM 593 C C . MET A 1 73 ? 11.022 -3.730 -6.486 1.00 95.12 73 MET A C 1
ATOM 595 O O . MET A 1 73 ? 11.923 -4.120 -7.232 1.00 95.12 73 MET A O 1
ATOM 599 N N . MET A 1 74 ? 11.236 -3.209 -5.284 1.00 93.62 74 MET A N 1
ATOM 600 C CA . MET A 1 74 ? 12.530 -3.267 -4.614 1.00 93.62 74 MET A CA 1
ATOM 601 C C . MET A 1 74 ? 12.579 -4.470 -3.679 1.00 93.62 74 MET A C 1
ATOM 603 O O . MET A 1 74 ? 11.684 -4.658 -2.853 1.00 93.62 74 ME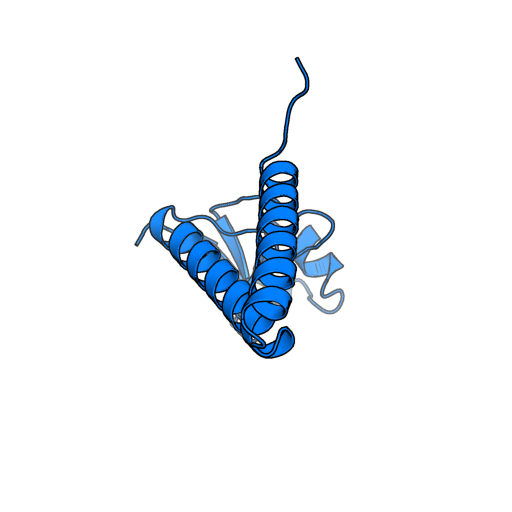T A O 1
ATOM 607 N N . GLU A 1 75 ? 13.609 -5.304 -3.817 1.00 87.06 75 GLU A N 1
ATOM 608 C CA . GLU A 1 75 ? 13.690 -6.567 -3.073 1.00 87.06 75 GLU A CA 1
ATOM 609 C C . GLU A 1 75 ? 13.973 -6.341 -1.585 1.00 87.06 75 GLU A C 1
ATOM 611 O O . GLU A 1 75 ? 13.361 -6.982 -0.733 1.00 87.06 75 GLU A O 1
ATOM 616 N N . ASP A 1 76 ? 14.849 -5.385 -1.266 1.00 85.00 76 ASP A N 1
ATOM 617 C CA . ASP A 1 76 ? 15.341 -5.159 0.098 1.00 85.00 76 ASP A CA 1
ATOM 618 C C . ASP A 1 76 ? 14.247 -4.728 1.088 1.00 85.00 76 ASP A C 1
ATOM 620 O O . ASP A 1 76 ? 14.332 -5.018 2.285 1.00 85.00 76 ASP A O 1
ATOM 624 N N . ASN A 1 77 ? 13.220 -4.025 0.610 1.00 84.81 77 ASN A N 1
ATOM 625 C CA . ASN A 1 77 ? 12.152 -3.461 1.437 1.00 84.81 77 ASN A CA 1
ATOM 626 C C . ASN A 1 77 ? 10.737 -3.848 0.983 1.00 84.81 77 ASN A C 1
ATOM 628 O O . ASN A 1 77 ? 9.773 -3.427 1.622 1.00 84.81 77 ASN A O 1
ATOM 632 N N . CYS A 1 78 ? 10.602 -4.665 -0.066 1.00 85.38 78 CYS A N 1
ATOM 633 C CA . CYS A 1 78 ? 9.319 -5.077 -0.647 1.00 85.38 78 CYS A CA 1
ATOM 634 C C . CYS A 1 78 ? 8.421 -3.899 -1.080 1.00 85.38 78 CYS A C 1
ATOM 636 O O . CYS A 1 78 ? 7.194 -4.029 -1.105 1.00 85.38 78 CYS A O 1
ATOM 638 N N . GLU A 1 79 ? 9.013 -2.750 -1.408 1.00 92.75 79 GLU A N 1
ATOM 639 C CA . GLU A 1 79 ? 8.278 -1.563 -1.846 1.00 92.75 79 GLU A CA 1
ATOM 640 C C . GLU A 1 79 ? 7.994 -1.592 -3.350 1.00 92.75 79 GLU A C 1
ATOM 642 O O . GLU A 1 79 ? 8.789 -2.099 -4.145 1.00 92.75 79 GLU A O 1
ATOM 647 N N . ASN A 1 80 ? 6.854 -1.018 -3.747 1.00 94.25 80 ASN A N 1
ATOM 648 C CA . ASN A 1 80 ? 6.320 -1.126 -5.103 1.00 94.25 80 ASN A CA 1
ATOM 649 C C . ASN A 1 80 ? 6.107 0.260 -5.733 1.00 94.25 80 ASN A C 1
ATOM 651 O O . ASN A 1 80 ? 5.508 1.158 -5.138 1.00 94.25 80 ASN A O 1
ATOM 655 N N . TYR A 1 81 ? 6.532 0.415 -6.986 1.00 95.75 81 TYR A N 1
ATOM 656 C CA . TYR A 1 81 ? 6.506 1.676 -7.725 1.00 95.75 81 TYR A CA 1
ATOM 657 C C . TYR A 1 81 ? 5.882 1.502 -9.106 1.00 95.75 81 TYR A C 1
ATOM 659 O O . TYR A 1 81 ? 6.317 0.664 -9.893 1.00 95.75 81 TYR A O 1
ATOM 667 N N . CYS A 1 82 ? 4.921 2.358 -9.457 1.00 95.38 82 CYS A N 1
ATOM 668 C CA . CYS A 1 82 ? 4.269 2.305 -10.773 1.00 95.38 82 CYS A CA 1
ATOM 669 C C . CYS A 1 82 ? 5.201 2.692 -11.939 1.00 95.38 82 CYS A C 1
ATOM 671 O O . CYS A 1 82 ? 4.882 2.467 -13.102 1.00 95.38 82 CYS A O 1
ATOM 673 N N . SER A 1 83 ? 6.345 3.325 -11.656 1.00 95.19 83 SER A N 1
ATOM 674 C CA . SER A 1 83 ? 7.289 3.792 -12.674 1.00 95.19 83 SER A CA 1
ATOM 675 C C . SER A 1 83 ? 8.687 4.019 -12.100 1.00 95.19 83 SER A C 1
ATOM 677 O O . SER A 1 83 ? 8.839 4.262 -10.901 1.00 95.19 83 SER A O 1
ATOM 679 N N . ARG A 1 84 ? 9.695 4.032 -12.985 1.00 95.06 84 ARG A N 1
ATOM 680 C CA . ARG A 1 84 ? 11.076 4.427 -12.655 1.00 95.06 84 ARG A CA 1
ATOM 681 C C . ARG A 1 84 ? 11.144 5.807 -12.017 1.00 95.06 84 ARG A C 1
ATOM 683 O O . ARG A 1 84 ? 11.759 5.977 -10.977 1.00 95.06 84 ARG A O 1
ATOM 690 N N . GLU A 1 85 ? 10.419 6.771 -12.588 1.00 94.69 85 GLU A N 1
ATOM 691 C CA . GLU A 1 85 ? 10.359 8.138 -12.061 1.00 94.69 85 GLU A CA 1
ATOM 692 C C . GLU A 1 85 ? 9.861 8.164 -10.607 1.00 94.69 85 GLU A C 1
ATOM 694 O O . GLU A 1 85 ? 10.327 8.971 -9.805 1.00 94.69 85 GLU A O 1
ATOM 699 N N . CYS A 1 86 ? 8.912 7.294 -10.246 1.00 95.19 86 CYS A N 1
ATOM 700 C CA . CYS A 1 86 ? 8.444 7.209 -8.866 1.00 95.19 86 CYS A CA 1
ATOM 701 C C . CYS A 1 86 ? 9.485 6.589 -7.934 1.00 95.19 86 CYS A C 1
ATOM 703 O O . CYS A 1 86 ? 9.643 7.107 -6.832 1.00 95.19 86 CYS A O 1
ATOM 705 N N . ALA A 1 87 ? 10.196 5.549 -8.372 1.00 93.94 87 ALA A N 1
ATOM 706 C CA . ALA A 1 87 ? 11.279 4.951 -7.595 1.00 93.94 87 ALA A CA 1
ATOM 707 C C . ALA A 1 87 ? 12.431 5.951 -7.386 1.00 93.94 87 ALA A C 1
ATOM 709 O O . ALA A 1 87 ? 12.798 6.233 -6.251 1.00 93.94 87 ALA A O 1
ATOM 710 N N . GLU A 1 88 ? 12.914 6.589 -8.455 1.00 94.50 88 GLU A N 1
ATOM 711 C CA . GLU A 1 88 ? 14.032 7.549 -8.440 1.00 94.50 88 GLU A CA 1
ATOM 712 C C . GLU A 1 88 ? 13.740 8.822 -7.630 1.00 94.50 88 GLU A C 1
ATOM 714 O O . GLU A 1 88 ? 14.654 9.481 -7.137 1.00 94.50 88 GLU A O 1
ATOM 719 N N . LYS A 1 89 ? 12.466 9.196 -7.464 1.00 94.62 89 LYS A N 1
ATOM 720 C CA . LYS A 1 89 ? 12.086 10.304 -6.573 1.00 94.62 89 LYS A CA 1
ATOM 721 C C . LYS A 1 89 ? 12.266 9.964 -5.097 1.00 94.62 89 LYS A C 1
ATOM 723 O O . LYS A 1 89 ? 12.585 10.863 -4.321 1.00 94.62 89 LYS A O 1
ATOM 728 N N . ILE A 1 90 ? 12.015 8.713 -4.715 1.00 94.25 90 ILE A N 1
ATOM 729 C CA . ILE A 1 90 ? 12.154 8.253 -3.327 1.00 94.25 90 ILE A CA 1
ATOM 730 C C . ILE A 1 90 ? 13.593 7.811 -3.048 1.00 94.25 90 ILE A C 1
ATOM 732 O O . ILE A 1 90 ? 14.122 8.133 -1.985 1.00 94.25 90 ILE A O 1
ATOM 736 N N . TYR A 1 91 ? 14.238 7.190 -4.037 1.00 92.44 91 TYR A N 1
ATOM 737 C CA . TYR A 1 91 ? 15.609 6.685 -3.994 1.00 92.44 91 TYR A CA 1
ATOM 738 C C . TYR A 1 91 ? 16.445 7.284 -5.138 1.00 92.44 91 TYR A C 1
ATOM 740 O O . TYR A 1 91 ? 16.663 6.631 -6.163 1.00 92.44 91 TYR A O 1
ATOM 748 N N . PRO A 1 92 ? 16.914 8.539 -5.002 1.00 92.31 92 PRO A N 1
ATOM 749 C CA . PRO A 1 92 ? 17.707 9.221 -6.030 1.00 92.31 92 PRO A CA 1
ATOM 750 C C . PRO A 1 92 ? 19.066 8.575 -6.322 1.00 92.31 92 PRO A C 1
ATOM 752 O O . PRO A 1 92 ? 19.739 8.966 -7.274 1.00 92.31 92 PRO A O 1
ATOM 755 N N . GLU A 1 93 ? 19.513 7.657 -5.468 1.00 92.88 93 GLU A N 1
ATOM 756 C CA . GLU A 1 93 ? 20.728 6.867 -5.635 1.00 92.88 93 GLU A CA 1
ATOM 757 C C . GLU A 1 93 ? 20.589 5.723 -6.642 1.00 92.88 93 GLU A C 1
ATOM 759 O O . GLU A 1 93 ? 21.622 5.230 -7.094 1.00 92.88 93 GLU A O 1
ATOM 764 N N . ILE A 1 94 ? 19.360 5.322 -6.994 1.00 90.62 94 ILE A N 1
ATOM 765 C CA . ILE A 1 94 ? 19.120 4.292 -8.006 1.00 90.62 94 ILE A CA 1
ATOM 766 C C . ILE A 1 94 ? 19.637 4.800 -9.351 1.00 90.62 94 ILE A C 1
ATOM 768 O O . ILE A 1 94 ? 19.270 5.883 -9.816 1.00 90.62 94 ILE A O 1
ATOM 772 N N . VAL A 1 95 ? 20.483 3.996 -9.987 1.00 91.81 95 VAL A N 1
ATOM 773 C CA . VAL A 1 95 ? 21.015 4.250 -11.328 1.00 91.81 95 VAL A CA 1
ATOM 774 C C . VAL A 1 95 ? 20.489 3.221 -12.328 1.00 91.81 95 VAL A C 1
ATOM 776 O O . VAL A 1 95 ? 19.880 2.218 -11.964 1.00 91.81 95 VAL A O 1
ATOM 779 N N . GLU A 1 96 ? 20.702 3.465 -13.625 1.00 90.25 96 GLU A N 1
ATOM 780 C CA . GLU A 1 96 ? 20.189 2.582 -14.685 1.00 90.25 96 GLU A CA 1
ATOM 781 C C . GLU A 1 96 ? 20.673 1.134 -14.513 1.00 90.25 96 GLU A C 1
ATOM 783 O O . GLU A 1 96 ? 19.933 0.197 -14.801 1.00 90.25 96 GLU A O 1
ATOM 788 N N . GLU A 1 97 ? 21.902 0.952 -14.026 1.00 93.06 97 GLU A N 1
ATOM 789 C CA . GLU A 1 97 ? 22.517 -0.354 -13.801 1.00 93.06 97 GLU A CA 1
ATOM 790 C C . GLU A 1 97 ? 21.838 -1.186 -12.704 1.00 93.06 97 GLU A C 1
ATOM 792 O O . GLU A 1 97 ? 21.997 -2.407 -12.706 1.00 93.06 97 GLU A O 1
ATOM 797 N N . ASP A 1 98 ? 21.078 -0.560 -11.802 1.00 91.81 98 ASP A N 1
ATOM 798 C CA . ASP A 1 98 ? 20.352 -1.264 -10.742 1.00 91.81 98 ASP A CA 1
ATOM 799 C C . ASP A 1 98 ? 19.067 -1.923 -11.270 1.00 91.81 98 ASP A C 1
ATOM 801 O O . ASP A 1 98 ? 18.565 -2.882 -10.680 1.00 91.81 98 ASP A O 1
ATOM 805 N N . TYR A 1 99 ? 18.526 -1.457 -12.400 1.00 91.88 99 TYR A N 1
ATOM 806 C CA . TYR A 1 99 ? 17.272 -1.979 -12.934 1.00 91.88 99 TYR A CA 1
ATOM 807 C C . TYR A 1 99 ? 17.417 -3.363 -13.566 1.00 91.88 99 TYR A C 1
ATOM 809 O O . TYR A 1 99 ? 18.247 -3.602 -14.442 1.00 91.88 99 TYR A O 1
ATOM 817 N N . GLY A 1 100 ? 16.506 -4.261 -13.188 1.00 88.94 100 GLY A N 1
ATOM 818 C CA . GLY A 1 100 ? 16.536 -5.660 -13.613 1.00 88.94 100 GLY A CA 1
ATOM 819 C C . GLY A 1 100 ? 17.556 -6.496 -12.839 1.00 88.94 100 GLY A C 1
ATOM 820 O O . GLY A 1 100 ? 17.901 -7.590 -13.286 1.00 88.94 100 GLY A O 1
ATOM 821 N N . THR A 1 101 ? 18.038 -5.975 -11.711 1.00 89.50 101 THR A N 1
ATOM 822 C CA . THR A 1 101 ? 18.850 -6.702 -10.733 1.00 89.50 101 THR A CA 1
ATOM 823 C C . THR A 1 101 ? 18.013 -7.028 -9.495 1.00 89.50 101 THR A C 1
ATOM 825 O O . THR A 1 101 ? 16.837 -6.671 -9.426 1.00 89.50 101 THR A O 1
ATOM 828 N N . ASP A 1 102 ? 18.642 -7.660 -8.509 1.00 87.25 102 ASP A N 1
ATOM 829 C CA . ASP A 1 102 ? 18.064 -7.934 -7.190 1.00 87.25 102 ASP A CA 1
ATOM 830 C C . ASP A 1 102 ? 17.781 -6.632 -6.397 1.00 87.25 102 ASP A C 1
ATOM 832 O O . ASP A 1 102 ? 17.078 -6.642 -5.400 1.00 87.25 102 ASP A O 1
ATOM 836 N N . THR A 1 103 ? 18.281 -5.466 -6.831 1.00 89.81 103 THR A N 1
ATOM 837 C CA . THR A 1 103 ? 17.958 -4.182 -6.180 1.00 89.81 103 THR A CA 1
ATOM 838 C C . THR A 1 103 ? 16.540 -3.725 -6.525 1.00 89.81 103 THR A C 1
ATOM 840 O O . THR A 1 103 ? 15.721 -3.463 -5.643 1.00 89.81 103 THR A O 1
ATOM 843 N N . ILE A 1 104 ? 16.244 -3.603 -7.823 1.00 94.94 104 ILE A N 1
ATOM 844 C CA . ILE A 1 104 ? 14.954 -3.140 -8.330 1.00 94.94 104 ILE A CA 1
ATOM 845 C C . ILE A 1 104 ? 14.641 -3.815 -9.664 1.00 94.94 104 ILE A C 1
ATOM 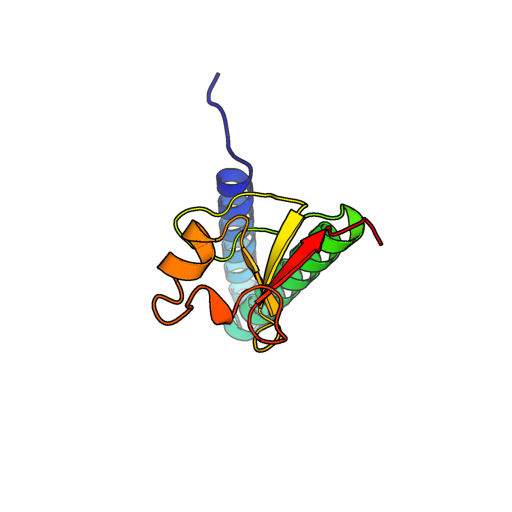847 O O . ILE A 1 104 ? 15.407 -3.737 -10.628 1.00 94.94 104 ILE A O 1
ATOM 851 N N . PHE A 1 105 ? 13.482 -4.459 -9.760 1.00 95.12 105 PHE A N 1
ATOM 852 C CA . PHE A 1 105 ? 13.104 -5.208 -10.956 1.00 95.12 105 PHE A CA 1
ATOM 853 C C . PHE A 1 105 ? 11.652 -4.999 -11.352 1.00 95.12 105 PHE A C 1
ATOM 855 O O . PHE A 1 105 ? 10.792 -4.679 -10.535 1.00 95.12 105 PHE A O 1
ATOM 862 N N . TRP A 1 106 ? 11.393 -5.168 -12.648 1.00 95.62 106 TRP A N 1
ATOM 863 C CA . TRP A 1 106 ? 10.043 -5.107 -13.190 1.00 95.62 106 TRP A CA 1
ATOM 864 C C . TRP A 1 106 ? 9.278 -6.385 -12.862 1.00 95.62 106 TRP A C 1
ATOM 866 O O . TRP A 1 106 ? 9.799 -7.487 -13.043 1.00 95.62 106 TRP A O 1
ATOM 876 N N . THR A 1 107 ? 8.028 -6.243 -12.445 1.00 94.25 107 THR A N 1
ATOM 877 C CA . THR A 1 107 ? 7.132 -7.359 -12.163 1.00 94.25 107 THR A CA 1
ATOM 878 C C . THR A 1 107 ? 5.690 -7.006 -12.520 1.00 94.25 107 THR A C 1
ATOM 880 O O . THR A 1 107 ? 5.307 -5.838 -12.583 1.00 94.25 107 THR A O 1
ATOM 883 N N . GLU A 1 108 ? 4.894 -8.042 -12.767 1.00 95.19 108 GLU A N 1
ATOM 884 C CA . GLU A 1 108 ? 3.457 -7.958 -13.011 1.00 95.19 108 GLU A CA 1
ATOM 885 C C . GLU A 1 108 ? 2.751 -8.760 -11.916 1.00 95.19 108 GLU A C 1
ATOM 887 O O . GLU A 1 108 ? 2.907 -9.982 -11.832 1.00 95.19 108 GLU A O 1
ATOM 892 N N . TRP A 1 109 ? 1.972 -8.091 -11.070 1.00 94.12 109 TRP A N 1
ATOM 893 C CA . TRP A 1 109 ? 1.214 -8.755 -10.015 1.00 94.12 109 TRP A CA 1
ATOM 894 C C . TRP A 1 109 ? -0.060 -9.358 -10.592 1.00 94.12 109 TRP A C 1
ATOM 896 O O . TRP A 1 109 ? -0.799 -8.724 -11.345 1.00 94.12 109 TRP A O 1
ATOM 906 N N . GLN A 1 110 ? -0.316 -10.609 -10.229 1.00 91.06 110 GLN A N 1
ATOM 907 C CA . GLN A 1 110 ? -1.533 -11.321 -10.591 1.00 91.06 110 GLN A CA 1
ATOM 908 C C . GLN A 1 110 ? -2.357 -11.572 -9.328 1.00 91.06 110 GLN A C 1
ATOM 910 O O . GLN A 1 110 ? -1.777 -11.688 -8.249 1.00 91.06 110 GLN A O 1
ATOM 915 N N . PRO A 1 111 ? -3.690 -11.662 -9.450 1.00 91.94 111 PRO A N 1
ATOM 916 C CA . PRO A 1 111 ? -4.533 -12.125 -8.359 1.00 91.94 111 PRO A CA 1
ATOM 917 C C . PRO A 1 111 ? -4.082 -13.494 -7.827 1.00 91.94 111 PRO A C 1
ATOM 919 O O . PRO A 1 111 ? -3.809 -14.393 -8.630 1.00 91.94 111 PRO A O 1
ATOM 922 N N . GLU A 1 112 ? -4.048 -13.650 -6.502 1.00 87.44 112 GLU A N 1
ATOM 923 C CA . GLU A 1 112 ? -3.754 -14.915 -5.798 1.00 87.44 112 GLU A CA 1
ATOM 924 C C . GLU A 1 112 ? -5.010 -15.707 -5.397 1.00 87.44 112 GLU A C 1
ATOM 926 O O . GLU A 1 112 ? -6.021 -15.090 -4.981 1.00 87.44 112 GLU A O 1
#

pLDDT: mean 87.39, std 10.9, range [40.0, 96.38]

Radius of gyration: 17.76 Å; chains: 1; bounding box: 44×31×45 Å

Sequence (112 aa):
MRKIFVEELSQKSKDLFTHLAKQFSKENNVNLDELLDGLESRISDLQHDSENALGFRICENPECRELFNDGYMMEDNCENYCSRECAEKIYPEIVEEDYGTDTIFWTEWQPE

Foldseek 3Di:
DDDDDPVNVVVVVLVVLLVVLVVCCVVPVNDSVVSNVVVVVVVVVVQVLCCQQAQWDFAPQPVGRDIGQKAKAAQVPRHTHNYPVSVCVVVVVDDPVCECHNGMYIDGGDHD

Secondary structure (DSSP, 8-state):
-----HHHHHHHHHHHHHHHHHHHHHHHT--HHHHHHHHHHHHHHHHHHHHHHHT-EE-SSTTT--EESEEEEETTT--EESSHHHHHHH-TT--GGGBTSSSEEEEE----